Protein AF-A0A8T5XMQ0-F1 (afdb_monomer_lite)

Secondary structure (DSSP, 8-state):
--HHHHHHHHHHHHHHHHHHHHHHHHHHHHHHHHHHHHHHHSPPSSEEEEETTEEEEE------SSPP---PPTT-S-HHHHTHHHHT--

Sequence (90 aa):
MNMSIRNLQRKKFYKVLIISLLIIIIGYVYQCIMVHYETEKYKIPGQLIKIYNDKMHIYSEGDGTPTLVFTVGSGTPSAYTDYYFIQKSI

pLDDT: mean 89.71, std 8.88, range [57.34, 98.5]

Structure (mmCIF, N/CA/C/O backbone):
data_AF-A0A8T5XMQ0-F1
#
_entry.id   AF-A0A8T5XMQ0-F1
#
loop_
_atom_site.group_PDB
_atom_site.id
_atom_site.type_symbol
_atom_site.label_atom_id
_atom_site.label_alt_id
_atom_site.label_comp_id
_atom_site.label_asym_id
_atom_site.label_entity_id
_atom_site.label_seq_id
_atom_site.pdbx_PDB_ins_code
_atom_site.Cartn_x
_atom_site.Cartn_y
_atom_site.Cartn_z
_atom_site.occupancy
_atom_site.B_iso_or_equiv
_atom_site.auth_seq_id
_atom_site.auth_comp_id
_atom_site.auth_asym_id
_atom_site.auth_atom_id
_atom_site.pdbx_PDB_model_num
ATOM 1 N N . MET A 1 1 ? 22.005 9.708 -52.903 1.00 58.03 1 MET A N 1
ATOM 2 C CA . MET A 1 1 ? 22.309 10.010 -51.485 1.00 58.03 1 MET A CA 1
ATOM 3 C C . MET A 1 1 ? 21.030 9.927 -50.640 1.00 58.03 1 MET A C 1
ATOM 5 O O . MET A 1 1 ? 20.486 10.958 -50.310 1.00 58.03 1 MET A O 1
ATOM 9 N N . ASN A 1 2 ? 20.477 8.733 -50.356 1.00 57.34 2 ASN A N 1
ATOM 10 C CA . ASN A 1 2 ? 19.194 8.623 -49.613 1.00 57.34 2 ASN A CA 1
ATOM 11 C C . ASN A 1 2 ? 19.017 7.336 -48.778 1.00 57.34 2 ASN A C 1
ATOM 13 O O . ASN A 1 2 ? 18.244 7.328 -47.823 1.00 57.34 2 ASN A O 1
ATOM 17 N N . MET A 1 3 ? 19.737 6.250 -49.082 1.00 60.19 3 MET A N 1
ATOM 18 C CA . MET A 1 3 ? 19.543 4.960 -48.399 1.00 60.19 3 MET A CA 1
ATOM 19 C C . MET A 1 3 ? 20.353 4.838 -47.089 1.00 60.19 3 MET A C 1
ATOM 21 O O . MET A 1 3 ? 19.855 4.319 -46.094 1.00 60.19 3 MET A O 1
ATOM 25 N N . SER A 1 4 ? 21.565 5.404 -47.044 1.00 63.06 4 SER A N 1
ATOM 26 C CA . SER A 1 4 ? 22.443 5.381 -45.857 1.00 63.06 4 SER A CA 1
ATOM 27 C C . SER A 1 4 ? 21.871 6.170 -44.663 1.00 63.06 4 SER A C 1
ATOM 29 O O . SER A 1 4 ? 21.856 5.679 -43.533 1.00 63.06 4 SER A O 1
ATOM 31 N N . ILE A 1 5 ? 21.301 7.354 -44.917 1.00 68.94 5 ILE A N 1
ATOM 32 C CA . ILE A 1 5 ? 20.760 8.243 -43.872 1.00 68.94 5 ILE A CA 1
ATOM 33 C C . ILE A 1 5 ? 19.521 7.624 -43.196 1.00 68.94 5 ILE A C 1
ATOM 35 O O . ILE A 1 5 ? 19.409 7.655 -41.970 1.00 68.94 5 ILE A O 1
ATOM 39 N N . ARG A 1 6 ? 18.628 6.982 -43.966 1.00 69.75 6 ARG A N 1
ATOM 40 C CA . ARG A 1 6 ? 17.439 6.283 -43.434 1.00 69.75 6 ARG A CA 1
ATOM 41 C C . ARG A 1 6 ? 17.816 5.108 -42.524 1.00 69.75 6 ARG A C 1
ATOM 43 O O . ARG A 1 6 ? 17.213 4.923 -41.467 1.00 69.75 6 ARG A O 1
ATOM 50 N N . ASN A 1 7 ? 18.855 4.356 -42.889 1.00 73.19 7 ASN A N 1
ATOM 51 C CA . ASN A 1 7 ? 19.366 3.254 -42.071 1.00 73.19 7 ASN A CA 1
ATOM 52 C C . ASN A 1 7 ? 20.000 3.752 -40.765 1.00 73.19 7 ASN A C 1
ATOM 54 O O . ASN A 1 7 ? 19.825 3.124 -39.720 1.00 73.19 7 ASN A O 1
ATOM 58 N N . LEU A 1 8 ? 20.683 4.901 -40.792 1.00 77.81 8 LEU A N 1
ATOM 59 C CA . LEU A 1 8 ? 21.232 5.528 -39.590 1.00 77.81 8 LEU A CA 1
ATOM 60 C C . LEU A 1 8 ? 20.126 6.009 -38.635 1.00 77.81 8 LEU A C 1
ATOM 62 O O . LEU A 1 8 ? 20.226 5.786 -37.429 1.00 77.81 8 LEU A O 1
ATOM 66 N N . GLN A 1 9 ? 19.052 6.611 -39.158 1.00 81.44 9 GLN A N 1
ATOM 67 C CA . GLN A 1 9 ? 17.899 7.029 -38.349 1.00 81.44 9 GLN A CA 1
ATOM 68 C C . GLN A 1 9 ? 17.156 5.839 -37.723 1.00 81.44 9 GLN A C 1
ATOM 70 O O . GLN A 1 9 ? 16.863 5.870 -36.528 1.00 81.44 9 GLN A O 1
ATOM 75 N N . ARG A 1 10 ? 16.945 4.744 -38.471 1.00 85.19 10 ARG A N 1
ATOM 76 C CA . ARG A 1 10 ? 16.388 3.492 -37.921 1.00 85.19 10 ARG A CA 1
ATOM 77 C C . ARG A 1 10 ? 17.256 2.912 -36.804 1.00 85.19 10 ARG A C 1
ATOM 79 O O . ARG A 1 10 ? 16.733 2.564 -35.751 1.00 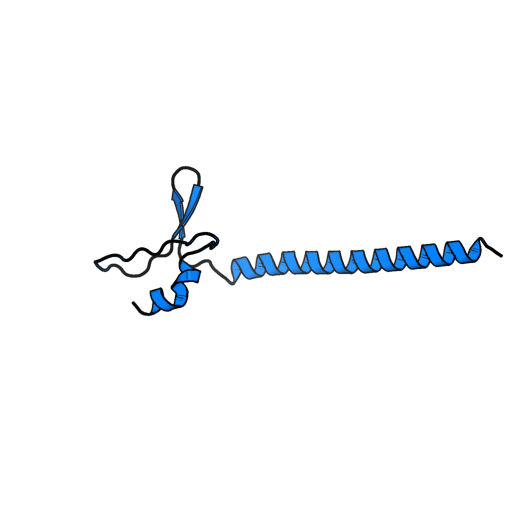85.19 10 ARG A O 1
ATOM 86 N N . LYS A 1 11 ? 18.581 2.854 -36.988 1.00 86.25 11 LYS A N 1
ATOM 87 C CA . LYS A 1 11 ? 19.513 2.379 -35.947 1.00 86.25 11 LYS A CA 1
ATOM 88 C C . LYS A 1 11 ? 19.442 3.229 -34.673 1.00 86.25 11 LYS A C 1
ATOM 90 O O . LYS A 1 11 ? 19.455 2.673 -33.578 1.00 86.25 11 LYS A O 1
ATOM 95 N N . LYS A 1 12 ? 19.325 4.559 -34.801 1.00 88.88 12 LYS A N 1
ATOM 96 C CA . LYS A 1 12 ? 19.134 5.463 -33.651 1.00 88.88 12 LYS A CA 1
ATOM 97 C C . LYS A 1 12 ? 17.816 5.189 -32.920 1.00 88.88 12 LYS A C 1
ATOM 99 O O . LYS A 1 12 ? 17.825 5.122 -31.696 1.00 88.88 12 LYS A O 1
ATOM 104 N N . PHE A 1 13 ? 16.721 4.967 -33.648 1.00 93.25 13 PHE A N 1
ATOM 105 C CA . PHE A 1 13 ? 15.424 4.629 -33.056 1.00 93.25 13 PHE A CA 1
ATOM 106 C C . PHE A 1 13 ? 15.464 3.310 -32.270 1.00 93.25 13 PHE A C 1
ATOM 108 O O . PHE A 1 13 ? 15.082 3.285 -31.104 1.00 93.25 13 PHE A O 1
ATOM 115 N N . TYR A 1 14 ? 16.010 2.237 -32.857 1.00 94.56 14 TYR A N 1
ATOM 116 C CA . TYR A 1 14 ? 16.157 0.958 -32.148 1.00 94.56 14 TYR A CA 1
ATOM 117 C C . TYR A 1 14 ? 17.039 1.082 -30.904 1.00 94.56 14 TYR A C 1
ATOM 119 O O . TYR A 1 14 ? 16.733 0.478 -29.883 1.00 94.56 14 TYR A O 1
ATOM 127 N N . LYS A 1 15 ? 18.094 1.906 -30.951 1.00 94.94 15 LYS A N 1
ATOM 128 C CA . LYS A 1 15 ? 18.928 2.174 -29.774 1.00 94.94 15 LYS A CA 1
ATOM 129 C C . LYS A 1 15 ? 18.122 2.820 -28.641 1.00 94.94 15 LYS A C 1
ATOM 131 O O . LYS A 1 15 ? 18.246 2.383 -27.503 1.00 94.94 15 LYS A O 1
ATOM 136 N N . VAL A 1 16 ? 17.289 3.818 -28.943 1.00 96.12 16 VAL A N 1
ATOM 137 C CA . VAL A 1 16 ? 16.413 4.459 -27.943 1.00 96.12 16 VAL A CA 1
ATOM 138 C C . VAL A 1 16 ? 15.402 3.461 -27.382 1.00 96.12 16 VAL A C 1
ATOM 140 O O . VAL A 1 16 ? 15.224 3.396 -26.169 1.00 96.12 16 VAL A O 1
ATOM 143 N N . LEU A 1 17 ? 14.792 2.643 -28.242 1.00 97.19 17 LEU A N 1
ATOM 144 C CA . LEU A 1 17 ? 13.817 1.637 -27.827 1.00 97.19 17 LEU A CA 1
ATOM 145 C C . LEU A 1 17 ? 14.435 0.578 -26.902 1.00 97.19 17 LEU A C 1
ATOM 147 O O . LEU A 1 17 ? 13.850 0.245 -25.877 1.00 97.19 17 LEU A O 1
ATOM 151 N N . ILE A 1 18 ? 15.644 0.104 -27.216 1.00 97.19 18 ILE A N 1
ATOM 152 C CA . ILE A 1 18 ? 16.382 -0.844 -26.368 1.00 97.19 18 ILE A CA 1
ATOM 153 C C . ILE A 1 18 ? 16.708 -0.216 -25.009 1.00 97.19 18 ILE A C 1
ATOM 155 O O . ILE A 1 18 ? 16.504 -0.854 -23.982 1.00 97.19 18 ILE A O 1
ATOM 159 N N . ILE A 1 19 ? 17.173 1.037 -24.981 1.00 97.44 19 ILE A N 1
ATOM 160 C CA . ILE A 1 19 ? 17.472 1.739 -23.722 1.00 97.44 19 ILE A CA 1
ATOM 161 C C . ILE A 1 19 ? 16.201 1.917 -22.882 1.00 97.44 19 ILE A C 1
ATOM 163 O O . ILE A 1 19 ? 16.220 1.661 -21.682 1.00 97.44 19 ILE A O 1
ATOM 167 N N . SER A 1 20 ? 15.089 2.310 -23.504 1.00 97.62 20 SER A N 1
ATOM 168 C CA . SER A 1 20 ? 13.802 2.447 -22.816 1.00 97.62 20 SER A CA 1
ATOM 169 C C . SER A 1 20 ? 13.332 1.115 -22.229 1.00 97.62 20 SER A C 1
ATOM 171 O O . SER A 1 20 ? 12.940 1.069 -21.064 1.00 97.62 20 SER A O 1
ATOM 173 N N . LEU A 1 21 ? 13.447 0.023 -22.991 1.00 98.12 21 LEU A N 1
ATOM 174 C CA . LEU A 1 21 ? 13.094 -1.312 -22.519 1.00 98.12 21 LEU A CA 1
ATOM 175 C C . LEU A 1 21 ? 13.967 -1.745 -21.332 1.00 98.12 21 LEU A C 1
ATOM 177 O O . LEU A 1 21 ? 13.446 -2.294 -20.366 1.00 98.12 21 LEU A O 1
ATOM 181 N N . LEU A 1 22 ? 15.271 -1.452 -21.365 1.00 98.19 22 LEU A N 1
ATOM 182 C CA . LEU A 1 22 ? 16.173 -1.738 -20.246 1.00 98.19 22 LEU A CA 1
ATOM 183 C C . LEU A 1 22 ? 15.751 -1.007 -18.966 1.00 98.19 22 LEU A C 1
ATOM 185 O O . LEU A 1 22 ? 15.736 -1.620 -17.903 1.00 98.19 22 LEU A O 1
ATOM 189 N N . ILE A 1 23 ? 15.359 0.268 -19.058 1.00 98.31 23 ILE A N 1
ATOM 190 C CA . ILE A 1 23 ? 14.888 1.041 -17.895 1.00 98.31 23 ILE A CA 1
ATOM 191 C C . ILE A 1 23 ? 13.611 0.424 -17.311 1.00 98.31 23 ILE A C 1
ATOM 193 O O . ILE A 1 23 ? 13.504 0.290 -16.094 1.00 98.31 23 ILE A O 1
ATOM 197 N N . ILE A 1 24 ? 12.669 0.003 -18.161 1.00 98.50 24 ILE A N 1
ATOM 198 C CA . ILE A 1 24 ? 11.429 -0.652 -17.713 1.00 98.50 24 ILE A CA 1
ATOM 199 C C . ILE A 1 24 ? 11.740 -1.972 -17.004 1.00 98.50 24 ILE A C 1
ATOM 201 O O . ILE A 1 24 ? 11.182 -2.235 -15.943 1.00 98.50 24 ILE A O 1
ATOM 205 N N . ILE A 1 25 ? 12.651 -2.783 -17.550 1.00 98.50 25 ILE A N 1
ATOM 206 C CA . ILE A 1 25 ? 13.053 -4.053 -16.932 1.00 98.50 25 ILE A CA 1
ATOM 207 C C . ILE A 1 25 ? 13.686 -3.805 -15.560 1.00 98.50 25 ILE A C 1
ATOM 209 O O . ILE A 1 25 ? 13.328 -4.476 -14.595 1.00 98.50 25 ILE A O 1
ATOM 213 N N . ILE A 1 26 ? 14.580 -2.818 -15.448 1.00 98.50 26 ILE A N 1
ATOM 214 C CA . ILE A 1 26 ? 15.201 -2.450 -14.168 1.00 98.50 26 ILE A CA 1
ATOM 215 C C . ILE A 1 26 ? 14.136 -2.002 -13.159 1.00 98.50 26 ILE A C 1
ATOM 217 O O . ILE A 1 26 ? 14.137 -2.475 -12.024 1.00 98.50 26 ILE A O 1
ATOM 221 N N . GLY A 1 27 ? 13.206 -1.136 -13.574 1.00 98.44 27 GLY A N 1
ATOM 222 C CA . GLY A 1 27 ? 12.111 -0.668 -12.720 1.00 98.44 27 GLY A CA 1
ATOM 223 C C . GLY A 1 27 ? 11.189 -1.800 -12.268 1.00 98.44 27 GLY A C 1
ATOM 224 O O . GLY A 1 27 ? 10.823 -1.863 -11.098 1.00 98.44 27 GLY A O 1
ATOM 225 N N . TYR A 1 28 ? 10.874 -2.736 -13.163 1.00 98.44 28 TYR A N 1
ATOM 226 C CA . TYR A 1 28 ? 10.069 -3.912 -12.842 1.00 98.44 28 TYR A CA 1
ATOM 227 C C . TYR A 1 28 ? 10.760 -4.814 -11.815 1.00 98.44 28 TYR A C 1
ATOM 229 O O . TYR A 1 28 ? 10.154 -5.181 -10.811 1.00 98.44 28 TYR A O 1
ATOM 237 N N . VAL A 1 29 ? 12.044 -5.127 -12.021 1.00 98.50 29 VAL A N 1
ATOM 238 C CA . VAL A 1 29 ? 12.822 -5.942 -11.075 1.00 98.50 29 VAL A CA 1
ATOM 239 C C . VAL A 1 29 ? 12.900 -5.258 -9.710 1.00 98.50 29 VAL A C 1
ATOM 241 O O . VAL A 1 29 ? 12.660 -5.907 -8.692 1.00 98.50 29 VAL A O 1
ATOM 244 N N . TYR A 1 30 ? 13.173 -3.951 -9.680 1.00 98.31 30 TYR A N 1
ATOM 245 C CA . TYR A 1 30 ? 13.178 -3.174 -8.442 1.00 98.31 30 TYR A CA 1
ATOM 246 C C . TYR A 1 30 ? 11.821 -3.232 -7.731 1.00 98.31 30 TYR A C 1
ATOM 248 O O . TYR A 1 30 ? 11.778 -3.523 -6.537 1.00 98.31 30 TYR A O 1
ATOM 256 N N . GLN A 1 31 ? 10.719 -3.042 -8.463 1.00 97.94 31 GLN A N 1
ATOM 257 C CA . GLN A 1 31 ? 9.368 -3.122 -7.908 1.00 97.94 31 GLN A CA 1
ATOM 258 C C . GLN A 1 31 ? 9.082 -4.504 -7.312 1.00 97.94 31 GLN A C 1
ATOM 260 O O . GLN A 1 31 ? 8.568 -4.589 -6.201 1.00 97.94 31 GLN A O 1
ATOM 265 N N . CYS A 1 32 ? 9.436 -5.590 -8.006 1.00 97.44 32 CYS A N 1
ATOM 266 C CA . CYS A 1 32 ? 9.242 -6.945 -7.487 1.00 97.44 32 CYS A CA 1
ATOM 267 C C . CYS A 1 32 ? 10.019 -7.181 -6.185 1.00 97.44 32 CYS A C 1
ATOM 269 O O . CYS A 1 32 ? 9.472 -7.749 -5.240 1.00 97.44 32 CYS A O 1
ATOM 271 N N . ILE A 1 33 ? 11.275 -6.726 -6.125 1.00 97.81 33 ILE A N 1
ATOM 272 C CA . ILE A 1 33 ? 12.113 -6.850 -4.926 1.00 97.81 33 ILE A CA 1
ATOM 273 C C . ILE A 1 33 ? 11.525 -6.027 -3.775 1.00 97.81 33 ILE A C 1
ATOM 275 O O . ILE A 1 33 ? 11.397 -6.538 -2.663 1.00 97.81 33 ILE A O 1
ATOM 279 N N . MET A 1 34 ? 11.141 -4.776 -4.039 1.00 97.19 34 MET A N 1
ATOM 280 C CA . MET A 1 34 ? 10.602 -3.883 -3.014 1.00 97.19 34 MET A CA 1
ATOM 281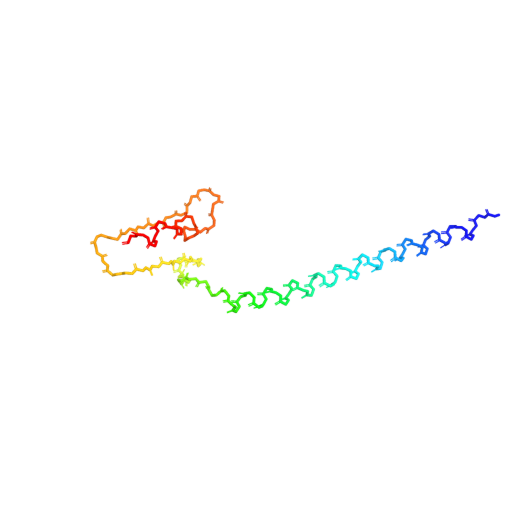 C C . MET A 1 34 ? 9.257 -4.359 -2.484 1.00 97.19 34 MET A C 1
ATOM 283 O O . MET A 1 34 ? 9.096 -4.396 -1.274 1.00 97.19 34 MET A O 1
ATOM 287 N N . VAL A 1 35 ? 8.335 -4.818 -3.335 1.00 96.06 35 VAL A N 1
ATOM 288 C CA . VAL A 1 35 ? 7.043 -5.367 -2.882 1.00 96.06 35 VAL A CA 1
ATOM 289 C C . VAL A 1 35 ? 7.253 -6.542 -1.928 1.00 96.06 35 VAL A C 1
ATOM 291 O O . VAL A 1 35 ? 6.601 -6.620 -0.886 1.00 96.06 35 VAL A O 1
ATOM 294 N N . HIS A 1 36 ? 8.185 -7.442 -2.250 1.00 94.25 36 HIS A N 1
ATOM 295 C CA . HIS A 1 36 ? 8.504 -8.561 -1.369 1.00 94.25 36 HIS A CA 1
ATOM 296 C C . HIS A 1 36 ? 9.097 -8.082 -0.035 1.00 94.25 36 HIS A C 1
ATOM 298 O O . HIS A 1 36 ? 8.632 -8.482 1.029 1.00 94.25 36 HIS A O 1
ATOM 304 N N . TYR A 1 37 ? 10.072 -7.173 -0.087 1.00 95.62 37 TYR A N 1
ATOM 305 C CA . TYR A 1 37 ? 10.699 -6.606 1.106 1.00 95.62 37 TYR A CA 1
ATOM 306 C C . TYR A 1 37 ? 9.708 -5.838 1.994 1.00 95.62 37 TYR A C 1
ATOM 308 O O . TYR A 1 37 ? 9.721 -5.983 3.215 1.00 95.62 37 TYR A O 1
ATOM 316 N N . GLU A 1 38 ? 8.834 -5.031 1.396 1.00 93.81 38 GLU A N 1
ATOM 317 C CA . GLU A 1 38 ? 7.834 -4.225 2.095 1.00 93.81 38 GLU A CA 1
ATOM 318 C C . GLU A 1 38 ? 6.765 -5.090 2.754 1.00 93.81 38 GLU A C 1
ATOM 320 O O . GLU A 1 38 ? 6.382 -4.799 3.884 1.00 93.81 38 GLU A O 1
ATOM 325 N N . THR A 1 39 ? 6.339 -6.176 2.103 1.00 88.06 39 THR A N 1
ATOM 326 C CA . THR A 1 39 ? 5.360 -7.116 2.676 1.00 88.06 39 THR A CA 1
ATOM 327 C C . THR A 1 39 ? 5.887 -7.763 3.961 1.00 88.06 39 THR A C 1
ATOM 329 O O . THR A 1 39 ? 5.141 -7.928 4.924 1.00 88.06 39 THR A O 1
ATOM 332 N N . GLU A 1 40 ? 7.184 -8.078 4.006 1.00 87.88 40 GLU A N 1
ATOM 333 C CA . GLU A 1 40 ? 7.827 -8.656 5.192 1.00 87.88 40 GLU A CA 1
ATOM 334 C C . GLU A 1 40 ? 8.119 -7.604 6.273 1.00 87.88 40 GLU A C 1
ATOM 336 O O . GLU A 1 40 ? 7.959 -7.856 7.472 1.00 87.88 40 GLU A O 1
ATOM 341 N N . LYS A 1 41 ? 8.547 -6.406 5.858 1.00 92.38 41 LYS A N 1
ATOM 342 C CA . LYS A 1 41 ? 8.948 -5.327 6.768 1.00 92.38 41 LYS A CA 1
ATOM 343 C C . LYS A 1 41 ? 7.762 -4.629 7.424 1.00 92.38 41 LYS A C 1
ATOM 345 O O . LYS A 1 41 ? 7.818 -4.323 8.615 1.00 92.38 41 LYS A O 1
ATOM 350 N N . TYR A 1 42 ? 6.717 -4.339 6.656 1.00 87.19 42 TYR A N 1
ATOM 351 C CA . TYR A 1 42 ? 5.554 -3.577 7.098 1.00 87.19 42 TYR A CA 1
ATOM 352 C C . TYR A 1 42 ? 4.384 -4.523 7.348 1.00 87.19 42 TYR A C 1
ATOM 354 O O . TYR A 1 42 ? 3.452 -4.630 6.553 1.00 87.19 42 TYR A O 1
ATOM 362 N N . LYS A 1 43 ? 4.432 -5.218 8.489 1.00 84.00 43 LYS A N 1
ATOM 363 C CA . LYS A 1 43 ? 3.322 -6.073 8.913 1.00 84.00 43 LYS A CA 1
ATOM 364 C C . LYS A 1 43 ? 2.070 -5.229 9.127 1.00 84.00 43 LYS A C 1
ATOM 366 O O . LYS A 1 43 ? 2.090 -4.250 9.871 1.00 84.00 43 LYS A O 1
ATOM 371 N N . ILE A 1 44 ? 0.985 -5.636 8.478 1.00 82.94 44 ILE A N 1
ATOM 372 C CA . ILE A 1 44 ? -0.312 -4.974 8.581 1.00 82.94 44 ILE A CA 1
ATOM 373 C C . ILE A 1 44 ? -0.794 -5.097 10.041 1.00 82.94 44 ILE A C 1
ATOM 375 O O . ILE A 1 44 ? -0.875 -6.220 10.546 1.00 82.94 44 ILE A O 1
ATOM 379 N N . PRO A 1 45 ? -1.099 -3.988 10.739 1.00 87.88 45 PRO A N 1
ATOM 380 C CA . PRO A 1 45 ? -1.575 -4.035 12.119 1.00 87.88 45 PRO A CA 1
ATOM 381 C C . PRO A 1 45 ? -2.982 -4.630 12.165 1.00 87.88 45 PRO A C 1
ATOM 383 O O . PRO A 1 45 ? -3.808 -4.267 11.343 1.00 87.88 45 PRO A O 1
ATOM 386 N N . GLY A 1 46 ? -3.294 -5.508 13.118 1.00 89.69 46 GLY A N 1
ATOM 387 C CA . GLY A 1 46 ? -4.604 -6.171 13.193 1.00 89.69 46 GLY A CA 1
ATOM 388 C C . GLY A 1 46 ? -4.658 -7.493 12.423 1.00 89.69 46 GLY A C 1
ATOM 389 O O . GLY A 1 46 ? -3.642 -8.166 12.252 1.00 89.69 46 GLY A O 1
ATOM 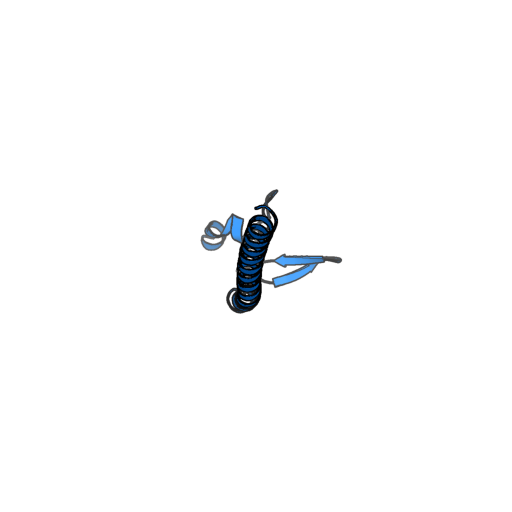390 N N . GLN A 1 47 ? -5.857 -7.910 12.011 1.00 91.44 47 GLN A N 1
ATOM 391 C CA . GLN A 1 47 ? -6.107 -9.243 11.453 1.00 91.44 47 GLN A CA 1
ATOM 392 C C . GLN A 1 47 ? -7.057 -9.198 10.251 1.00 91.44 47 GLN A C 1
ATOM 394 O O . GLN A 1 47 ? -7.964 -8.373 10.178 1.00 91.44 47 GLN A O 1
ATOM 399 N N . LEU A 1 48 ? -6.862 -10.118 9.302 1.00 91.38 48 LEU A N 1
ATOM 400 C CA . LEU A 1 48 ? -7.825 -10.379 8.231 1.00 91.38 48 LEU A CA 1
ATOM 401 C C . LEU A 1 48 ? -8.828 -11.431 8.704 1.00 91.38 48 LEU A C 1
ATOM 403 O O . LEU A 1 48 ? -8.487 -12.606 8.839 1.00 91.38 48 LEU A O 1
ATOM 407 N N . ILE A 1 49 ? -10.067 -11.008 8.918 1.00 92.75 49 ILE A N 1
ATOM 408 C CA . ILE A 1 49 ? -11.167 -11.847 9.390 1.00 92.75 49 ILE A CA 1
ATOM 409 C C . ILE A 1 49 ? -12.079 -12.169 8.207 1.00 92.75 49 ILE A C 1
ATOM 411 O O . ILE A 1 49 ? -12.399 -11.304 7.393 1.00 92.75 49 ILE A O 1
ATOM 415 N N . LYS A 1 50 ? -12.498 -13.431 8.083 1.00 94.50 50 LYS A N 1
ATOM 416 C CA . LYS A 1 50 ? -13.449 -13.841 7.046 1.00 94.50 50 LYS A CA 1
ATOM 417 C C . LYS A 1 50 ? -14.859 -13.405 7.447 1.00 94.50 50 LYS A C 1
ATOM 419 O O . LYS A 1 50 ? -15.366 -13.856 8.471 1.00 94.50 50 LYS A O 1
ATOM 424 N N . ILE A 1 51 ? -15.487 -12.567 6.629 1.00 92.56 51 ILE A N 1
ATOM 425 C CA . ILE A 1 51 ? -16.864 -12.100 6.799 1.00 92.56 51 ILE A CA 1
ATOM 426 C C . ILE A 1 51 ? -17.638 -12.522 5.550 1.00 92.56 51 ILE A C 1
ATOM 428 O O . ILE A 1 51 ? -17.353 -12.069 4.444 1.00 92.56 51 ILE A O 1
ATOM 432 N N . TYR A 1 52 ? -18.598 -13.432 5.719 1.00 92.88 52 TYR A N 1
ATOM 433 C CA . TYR A 1 52 ? -19.282 -14.112 4.613 1.00 92.88 52 TYR A CA 1
ATOM 434 C C . TYR A 1 52 ? -18.289 -14.785 3.642 1.00 92.88 52 TYR A C 1
ATOM 436 O O . TYR A 1 52 ? -17.561 -15.706 4.031 1.00 92.88 52 TYR A O 1
ATOM 444 N N . ASN A 1 53 ? -18.259 -14.333 2.386 1.00 94.12 53 ASN A N 1
ATOM 445 C CA . ASN A 1 53 ? -17.390 -14.857 1.336 1.00 94.12 53 ASN A CA 1
ATOM 446 C C . ASN A 1 53 ? -16.087 -14.060 1.173 1.00 94.12 53 ASN A C 1
ATOM 448 O O . ASN A 1 53 ? -15.200 -14.528 0.461 1.00 94.12 53 ASN A O 1
ATOM 452 N N . ASP A 1 54 ? -15.939 -12.934 1.874 1.00 92.38 54 ASP A N 1
ATOM 453 C CA . ASP A 1 54 ? -14.807 -12.020 1.734 1.00 92.38 54 ASP A CA 1
ATOM 454 C C . ASP A 1 54 ? -13.954 -11.951 3.005 1.00 92.38 54 ASP A C 1
ATOM 456 O O . ASP A 1 54 ? -14.292 -12.493 4.061 1.00 92.38 54 ASP A O 1
ATOM 460 N N . LYS A 1 55 ? -12.790 -11.306 2.893 1.00 92.75 55 LYS A N 1
ATOM 461 C CA . LYS A 1 55 ? -11.903 -11.021 4.025 1.00 92.75 55 LYS A CA 1
ATOM 462 C C . LYS A 1 55 ? -11.933 -9.528 4.312 1.00 92.75 55 LYS A C 1
ATOM 464 O O . LYS A 1 55 ? -11.685 -8.728 3.416 1.00 92.75 55 LYS A O 1
ATOM 469 N N . MET A 1 56 ? -12.184 -9.175 5.564 1.00 91.19 56 MET A N 1
ATOM 470 C CA . MET A 1 56 ? -12.128 -7.807 6.055 1.00 91.19 56 MET A CA 1
ATOM 471 C C . MET A 1 56 ? -10.937 -7.649 6.990 1.00 91.19 56 MET A C 1
ATOM 473 O O . MET A 1 56 ? -10.669 -8.508 7.828 1.00 91.19 56 MET A O 1
ATOM 477 N N . HIS A 1 57 ? -10.213 -6.549 6.839 1.00 92.31 57 HIS A N 1
ATOM 478 C CA . HIS A 1 57 ? -9.161 -6.163 7.768 1.00 92.31 57 HIS A CA 1
ATOM 479 C C . HIS A 1 57 ? -9.777 -5.463 8.984 1.00 92.31 57 HIS A C 1
ATOM 481 O O . HIS A 1 57 ? -10.558 -4.529 8.820 1.00 92.31 57 HIS A O 1
ATOM 487 N N . ILE A 1 58 ? -9.459 -5.942 10.187 1.00 92.31 58 ILE A N 1
ATOM 488 C CA . ILE A 1 58 ? -9.953 -5.397 11.455 1.00 92.31 58 ILE A CA 1
ATOM 489 C C . ILE A 1 58 ? -8.765 -5.174 12.393 1.00 92.31 58 ILE A C 1
ATOM 491 O O . ILE A 1 58 ? -7.953 -6.073 12.621 1.00 92.31 58 ILE A O 1
ATOM 495 N N . TYR A 1 59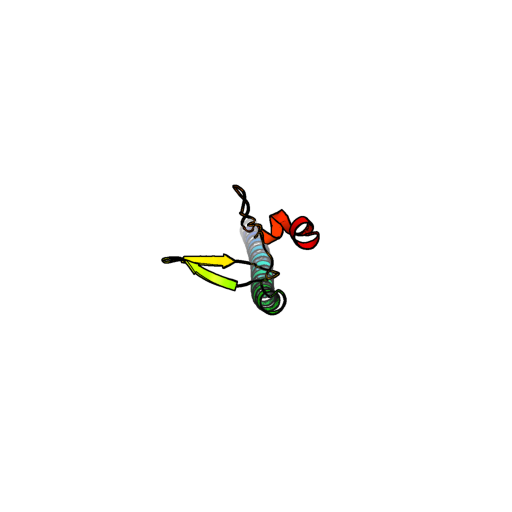 ? -8.678 -3.964 12.943 1.00 92.62 59 TYR A N 1
ATOM 496 C CA . TYR A 1 59 ? -7.752 -3.587 14.007 1.00 92.62 59 TYR A CA 1
ATOM 497 C C . TYR A 1 59 ? -8.540 -3.322 15.291 1.00 92.62 59 TYR A C 1
ATOM 499 O O . TYR A 1 59 ? -9.567 -2.646 15.251 1.00 92.62 59 TYR A O 1
ATOM 507 N N . SER A 1 60 ? -8.063 -3.853 16.414 1.00 91.06 60 SER A N 1
ATOM 508 C CA . SER A 1 60 ? -8.666 -3.673 17.735 1.00 91.06 60 SER A CA 1
ATOM 509 C C . SER A 1 60 ? -7.576 -3.570 18.796 1.00 91.06 60 SER A C 1
ATOM 511 O O . SER A 1 60 ? -6.603 -4.325 18.749 1.00 91.06 60 SER A O 1
ATOM 513 N N . GLU A 1 61 ? -7.770 -2.685 19.766 1.00 89.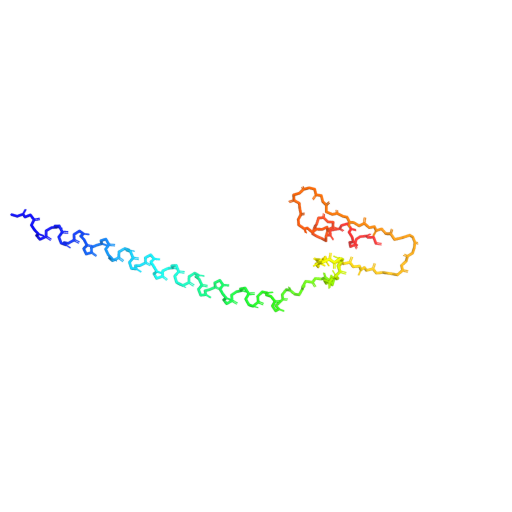88 61 GLU A N 1
ATOM 514 C CA . GLU A 1 61 ? -6.870 -2.479 20.899 1.00 89.88 61 GLU A CA 1
ATOM 515 C C . GLU A 1 61 ? -7.694 -2.192 22.165 1.00 89.88 61 GLU A C 1
ATOM 517 O O . GLU A 1 61 ? -8.721 -1.516 22.091 1.00 89.88 61 GLU A O 1
ATOM 522 N N . GLY A 1 62 ? -7.250 -2.722 23.311 1.00 89.12 62 GLY A N 1
ATOM 523 C CA . GLY A 1 62 ? -7.943 -2.618 24.600 1.00 89.12 62 GLY A CA 1
ATOM 524 C C . GLY A 1 62 ? -9.120 -3.593 24.783 1.00 89.12 62 GLY A C 1
ATOM 525 O O . GLY A 1 62 ? -9.626 -4.168 23.826 1.00 89.12 62 GLY A O 1
ATOM 526 N N . ASP A 1 63 ? -9.565 -3.746 26.036 1.00 87.50 63 ASP A N 1
ATOM 527 C CA . ASP A 1 63 ? -10.642 -4.672 26.452 1.00 87.50 63 ASP A CA 1
ATOM 528 C C . ASP A 1 63 ? -11.778 -3.954 27.222 1.00 87.50 63 ASP A C 1
ATOM 530 O O . ASP A 1 63 ? -12.533 -4.562 27.983 1.00 87.50 63 ASP A O 1
ATOM 534 N N . GLY A 1 64 ? -11.865 -2.625 27.093 1.00 83.50 64 GLY A N 1
ATOM 535 C CA . GLY A 1 64 ? -12.747 -1.770 27.893 1.00 83.50 64 GLY A CA 1
ATOM 536 C C . GLY A 1 64 ? -14.162 -1.577 27.332 1.00 83.50 64 GLY A C 1
ATOM 537 O O . GLY A 1 64 ? -14.445 -1.830 26.161 1.00 83.50 64 GLY A O 1
ATOM 538 N N . THR A 1 65 ? -15.054 -1.055 28.182 1.00 88.31 65 THR A N 1
ATOM 539 C CA . THR A 1 65 ? -16.408 -0.613 27.809 1.00 88.31 65 THR A CA 1
ATOM 540 C C . THR A 1 65 ? -16.590 0.881 28.100 1.00 88.31 65 THR A C 1
ATOM 542 O O . THR A 1 65 ? -16.221 1.307 29.198 1.00 88.31 65 THR A O 1
ATOM 545 N N . PRO A 1 66 ? -17.218 1.666 27.203 1.00 89.62 66 PRO A N 1
ATOM 546 C CA . PRO A 1 66 ? -17.815 1.259 25.926 1.00 89.62 66 PRO A CA 1
ATOM 547 C C . PRO A 1 66 ? -16.776 1.030 24.814 1.00 89.62 66 PRO A C 1
ATOM 549 O O . PRO A 1 66 ? -15.702 1.620 24.829 1.00 89.62 66 PRO A O 1
ATOM 552 N N . THR A 1 67 ? -17.124 0.206 23.822 1.00 92.19 67 THR A N 1
ATOM 553 C CA . THR A 1 67 ? -16.298 -0.009 22.624 1.00 92.19 67 THR A CA 1
ATOM 554 C C . THR A 1 67 ? -16.565 1.082 21.590 1.00 92.19 67 THR A C 1
ATOM 556 O O . THR A 1 67 ? -17.710 1.286 21.181 1.00 92.19 67 THR A O 1
ATOM 559 N N . LEU A 1 68 ? -15.511 1.756 21.132 1.00 91.81 68 LEU A N 1
ATOM 560 C CA . LEU A 1 68 ? -15.583 2.715 20.033 1.00 91.81 68 LEU A CA 1
ATOM 561 C C . LEU A 1 68 ? -15.210 2.026 18.716 1.00 91.81 68 LEU A C 1
ATOM 563 O O . LEU A 1 68 ? -14.159 1.400 18.616 1.00 91.81 68 LEU A O 1
ATOM 567 N N . VAL A 1 69 ? -16.072 2.143 17.705 1.00 92.94 69 VAL A N 1
ATOM 568 C CA . VAL A 1 69 ? -15.869 1.512 16.394 1.00 92.94 69 VAL A CA 1
ATOM 569 C C . VAL A 1 69 ? -15.636 2.589 15.343 1.00 92.94 69 VAL A C 1
ATOM 571 O O . VAL A 1 69 ? -16.524 3.390 15.056 1.00 92.94 69 VAL A O 1
ATOM 574 N N . PHE A 1 70 ? -14.445 2.582 14.748 1.00 93.06 70 PHE A N 1
ATOM 575 C CA . PHE A 1 70 ? -14.097 3.442 13.620 1.00 93.06 70 PHE A CA 1
ATOM 576 C C . PHE A 1 70 ? -14.393 2.731 12.299 1.00 93.06 70 PHE A C 1
ATOM 578 O O . PHE A 1 70 ? -14.102 1.547 12.141 1.00 93.06 70 PHE A O 1
ATOM 585 N N . THR A 1 71 ? -14.961 3.456 11.338 1.00 93.38 71 THR A N 1
ATOM 586 C CA . THR A 1 71 ? -15.318 2.917 10.017 1.00 93.38 71 THR A CA 1
ATOM 587 C C . THR A 1 71 ? -14.775 3.811 8.913 1.00 93.38 71 THR A C 1
ATOM 589 O O . THR A 1 71 ? -14.509 4.989 9.141 1.00 93.38 71 THR A O 1
ATOM 592 N N . VAL A 1 72 ? -14.557 3.237 7.729 1.00 92.19 72 VAL A N 1
ATOM 593 C CA . VAL A 1 72 ? -14.038 3.977 6.573 1.00 92.19 72 VAL A CA 1
ATOM 594 C C . VAL A 1 72 ? -15.067 4.966 6.040 1.00 92.19 72 VAL A C 1
ATOM 596 O O . VAL A 1 72 ? -16.267 4.682 6.003 1.00 92.19 72 VAL A O 1
ATOM 599 N N . GLY A 1 73 ? -14.579 6.115 5.581 1.00 88.94 73 GLY A N 1
ATOM 600 C CA . GLY A 1 73 ? -15.366 7.044 4.783 1.00 88.94 73 GLY A CA 1
ATOM 601 C C . GLY A 1 73 ? -15.459 6.610 3.318 1.00 88.94 73 GLY A C 1
ATOM 602 O O . GLY A 1 73 ? -14.796 5.682 2.856 1.00 88.94 73 GLY A O 1
ATOM 603 N N . SER A 1 74 ? -16.275 7.321 2.539 1.00 91.38 74 SER A N 1
ATOM 604 C CA . SER A 1 74 ? -16.305 7.126 1.087 1.00 91.38 74 SER A CA 1
ATOM 605 C C . SER A 1 74 ? -14.965 7.532 0.468 1.00 91.38 74 SER A C 1
ATOM 607 O O . SER A 1 74 ? -14.532 8.672 0.619 1.00 91.38 74 SER A O 1
ATOM 609 N N . GLY A 1 75 ? -14.346 6.621 -0.286 1.00 91.00 75 GLY A N 1
ATOM 610 C CA . GLY A 1 75 ? -13.090 6.873 -0.998 1.00 91.00 75 GLY A CA 1
ATOM 611 C C . GLY A 1 75 ? -11.821 6.618 -0.183 1.00 91.00 75 GLY A C 1
ATOM 612 O O . GLY A 1 75 ? -10.732 6.835 -0.714 1.00 91.00 75 GLY A O 1
ATOM 613 N N . THR A 1 76 ? -11.931 6.130 1.057 1.00 91.81 76 THR A N 1
ATOM 614 C CA . THR A 1 76 ? -10.773 5.732 1.867 1.00 91.81 76 THR A CA 1
ATOM 615 C C . THR A 1 76 ? -10.717 4.209 2.038 1.00 91.81 76 THR A C 1
ATOM 617 O O . THR A 1 76 ? -11.751 3.553 2.176 1.00 91.81 76 THR A O 1
ATOM 620 N N . PRO A 1 77 ? -9.519 3.598 1.986 1.00 86.88 77 PRO A N 1
ATOM 621 C CA . PRO A 1 77 ? -9.391 2.145 2.042 1.00 86.88 77 PRO A CA 1
ATOM 622 C C . PRO A 1 77 ? -9.328 1.587 3.471 1.00 86.88 77 PRO A C 1
ATOM 624 O O . PRO A 1 77 ? -9.481 0.380 3.642 1.00 86.88 77 PRO A O 1
ATOM 627 N N . SER A 1 78 ? -9.045 2.411 4.491 1.00 90.56 78 SER A N 1
ATOM 628 C CA . SER A 1 78 ? -8.795 1.919 5.851 1.00 90.56 78 SER A CA 1
ATOM 629 C C . SER A 1 78 ? -9.069 2.955 6.942 1.00 90.56 78 SER A C 1
ATOM 631 O O . SER A 1 78 ? -8.451 4.017 6.989 1.00 90.56 78 SER A O 1
ATOM 633 N N . ALA A 1 79 ? -9.929 2.587 7.895 1.00 92.62 79 ALA A N 1
ATOM 634 C CA . ALA A 1 79 ? -10.237 3.422 9.052 1.00 92.62 79 ALA A CA 1
ATOM 635 C C . ALA A 1 79 ? -9.016 3.571 9.976 1.00 92.62 79 ALA A C 1
ATOM 637 O O . ALA A 1 79 ? -8.861 4.591 10.641 1.00 92.62 79 ALA A O 1
ATOM 638 N N . TYR A 1 80 ? -8.110 2.585 9.980 1.00 91.19 80 TYR A N 1
ATOM 639 C CA . TYR A 1 80 ? -6.879 2.644 10.767 1.00 91.19 80 TYR A CA 1
ATOM 640 C C . TYR A 1 80 ? -6.008 3.841 10.370 1.00 91.19 80 TYR A C 1
ATOM 642 O O . TYR A 1 80 ? -5.439 4.509 11.231 1.00 91.19 80 TYR A O 1
ATOM 650 N N . THR A 1 81 ? -5.904 4.128 9.068 1.00 90.75 81 THR A N 1
ATOM 651 C CA . THR A 1 81 ? -5.143 5.286 8.583 1.00 90.75 81 THR A CA 1
ATOM 652 C C . THR A 1 81 ? -5.919 6.584 8.749 1.00 90.75 81 THR A C 1
ATOM 654 O O . THR A 1 81 ? -5.323 7.592 9.122 1.00 90.75 81 THR A O 1
ATOM 657 N N . ASP A 1 82 ? -7.237 6.554 8.539 1.00 93.06 82 ASP A N 1
ATOM 658 C CA . ASP A 1 82 ? -8.093 7.741 8.643 1.00 93.06 82 ASP A CA 1
ATOM 659 C C . ASP A 1 82 ? -8.111 8.313 10.069 1.00 93.06 82 ASP A C 1
ATOM 661 O O . ASP A 1 82 ? -8.068 9.528 10.263 1.00 93.06 82 ASP A O 1
ATOM 665 N N . TYR A 1 83 ? -8.109 7.434 11.076 1.00 92.44 83 TYR A N 1
ATOM 666 C CA . TYR A 1 83 ? -8.166 7.798 12.494 1.00 92.44 83 TYR A CA 1
ATOM 667 C C . TYR A 1 83 ? -6.840 7.580 13.229 1.00 92.44 83 TYR A C 1
ATOM 669 O O . TYR A 1 83 ? -6.832 7.556 14.459 1.00 92.44 83 TYR A O 1
ATOM 677 N N . TYR A 1 84 ? -5.713 7.466 12.513 1.00 91.06 84 TYR A N 1
ATOM 678 C CA . TYR A 1 84 ? -4.423 7.053 13.083 1.00 91.06 84 TYR A CA 1
ATOM 679 C C . TYR A 1 84 ? -4.010 7.835 14.339 1.00 91.06 84 TYR A C 1
ATOM 681 O O . TYR A 1 84 ? -3.556 7.251 15.322 1.00 91.06 84 TYR A O 1
ATOM 689 N N . PHE A 1 85 ? -4.198 9.156 14.328 1.00 91.56 85 PHE A N 1
ATOM 690 C CA . PHE A 1 85 ? -3.867 10.007 15.473 1.00 91.56 85 P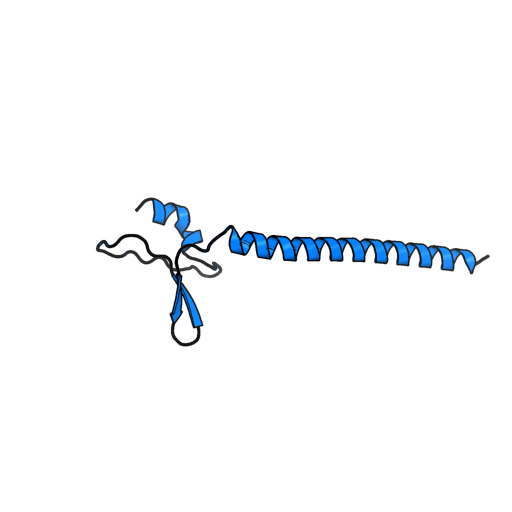HE A CA 1
ATOM 691 C C . PHE A 1 85 ? -4.908 9.942 16.594 1.00 91.56 85 PHE A C 1
ATOM 693 O O . PHE A 1 85 ? -4.540 10.010 17.763 1.00 91.56 85 PHE A O 1
ATOM 700 N N . ILE A 1 86 ? -6.187 9.793 16.246 1.00 89.69 86 ILE A N 1
ATOM 701 C CA . ILE A 1 86 ? -7.298 9.810 17.205 1.00 89.69 86 ILE A CA 1
ATOM 702 C C . ILE A 1 86 ? -7.319 8.508 18.004 1.00 89.69 86 ILE A C 1
ATOM 704 O O . ILE A 1 86 ? -7.358 8.554 19.230 1.00 89.69 86 ILE A O 1
ATOM 708 N N . GLN A 1 87 ? -7.201 7.359 17.333 1.00 88.00 87 GLN A N 1
ATOM 709 C CA . GLN A 1 87 ? -7.236 6.048 17.992 1.00 88.00 87 GLN A CA 1
ATOM 710 C C . GLN A 1 87 ? -6.096 5.849 19.004 1.00 88.00 87 GLN A C 1
ATOM 712 O O . GLN A 1 87 ? -6.247 5.077 19.935 1.00 88.00 87 GLN A O 1
ATOM 717 N N . LYS A 1 88 ? -4.966 6.553 18.841 1.00 84.31 88 LYS A N 1
ATOM 718 C CA . LYS A 1 88 ? -3.818 6.489 19.762 1.00 84.31 88 LYS A CA 1
ATOM 719 C C . LYS A 1 88 ? -3.982 7.381 21.002 1.00 84.31 88 LYS A C 1
ATOM 721 O O . LYS A 1 88 ? -3.224 7.251 21.958 1.00 84.31 88 LYS A O 1
ATOM 726 N N . SER A 1 89 ? -4.898 8.347 20.948 1.00 82.94 89 SER A N 1
ATOM 727 C CA . SER A 1 89 ? -5.120 9.337 22.012 1.00 82.94 89 SER A CA 1
ATOM 728 C C . SER A 1 89 ? -6.254 8.985 22.975 1.00 82.94 89 SER A C 1
ATOM 730 O O . SER A 1 89 ? -6.476 9.731 23.928 1.00 82.94 89 SER A O 1
ATOM 732 N N . ILE A 1 90 ? -6.974 7.898 22.699 1.00 75.19 90 ILE A N 1
ATOM 733 C CA . ILE A 1 90 ? -8.096 7.382 23.493 1.00 75.19 90 ILE A CA 1
ATOM 734 C C . ILE A 1 90 ? -7.589 6.186 24.292 1.00 75.19 90 ILE A C 1
ATOM 736 O O . ILE A 1 90 ? -7.967 6.091 25.479 1.00 75.19 90 ILE A O 1
#

Foldseek 3Di:
DPPVVVVVVVVVVVVVVVVVVVVVVVVVVVVVVVVVVCCVVPPDAADFDDDPPHTDGDHDDDDDPPDDDFDDDPPDDDSCVVCVPVVVVD

Radius of gyration: 25.68 Å; chains: 1; bounding box: 42×25×79 Å